Protein AF-A0A2I0EYQ1-F1 (afdb_monomer_lite)

Secondary structure (DSSP, 8-state):
-TTTTPPPP-TT-HHHHHHHHHHIIIIIHHHH--TT----HHHHH-SSPPP-TTSHHHHGGGSSHHHHHHHHHHHHH--TTSS---GGGTS---

Radius of gyration: 13.48 Å; chains: 1; bounding box: 34×26×32 Å

Structure (mmCIF, N/CA/C/O backbone):
data_AF-A0A2I0EYQ1-F1
#
_entry.id   AF-A0A2I0EYQ1-F1
#
loop_
_atom_site.group_PDB
_atom_site.id
_atom_site.type_symbol
_atom_site.label_atom_id
_atom_site.label_alt_id
_atom_site.label_comp_id
_atom_site.label_asym_id
_atom_site.label_entity_id
_atom_site.label_seq_id
_atom_site.pdbx_PDB_ins_code
_atom_site.Cartn_x
_atom_site.Cartn_y
_atom_site.Cartn_z
_atom_site.occupancy
_atom_site.B_iso_or_equiv
_atom_site.auth_seq_id
_atom_site.auth_comp_id
_atom_site.auth_asym_id
_atom_site.auth_atom_id
_atom_site.pdbx_PDB_model_num
ATOM 1 N N . ASN A 1 1 ? 18.412 5.410 -0.435 1.00 76.75 1 ASN A N 1
ATOM 2 C CA . ASN A 1 1 ? 17.156 4.710 -0.092 1.00 76.75 1 ASN A CA 1
ATOM 3 C C . ASN A 1 1 ? 16.943 3.578 -1.097 1.00 76.75 1 ASN A C 1
ATOM 5 O O . ASN A 1 1 ? 17.332 3.774 -2.241 1.00 76.75 1 ASN A O 1
ATOM 9 N N . ALA A 1 2 ? 16.389 2.429 -0.698 1.00 90.81 2 ALA A N 1
ATOM 10 C CA . ALA A 1 2 ? 16.158 1.267 -1.571 1.00 90.81 2 ALA A CA 1
ATOM 11 C C . ALA A 1 2 ? 15.109 1.528 -2.673 1.00 90.81 2 ALA A C 1
ATOM 13 O O . ALA A 1 2 ? 15.101 0.844 -3.686 1.00 90.81 2 ALA A O 1
ATOM 14 N N . SER A 1 3 ? 14.274 2.558 -2.503 1.00 96.00 3 SER A N 1
ATOM 15 C CA . SER A 1 3 ? 13.254 2.969 -3.471 1.00 96.00 3 SER A CA 1
ATOM 16 C C . SER A 1 3 ? 13.712 4.031 -4.483 1.00 96.00 3 SER A C 1
ATOM 18 O O . SER A 1 3 ? 12.924 4.463 -5.316 1.00 96.00 3 SER A O 1
ATOM 20 N N . LYS A 1 4 ? 14.961 4.510 -4.396 1.00 94.81 4 LYS A N 1
ATOM 21 C CA . LYS A 1 4 ? 15.412 5.726 -5.103 1.00 94.81 4 LYS A CA 1
ATOM 22 C C . LYS A 1 4 ? 15.356 5.617 -6.637 1.00 94.81 4 LYS A C 1
ATOM 24 O O . LYS A 1 4 ? 15.139 6.630 -7.291 1.00 94.81 4 LYS A O 1
ATOM 29 N N . ASP A 1 5 ? 15.545 4.408 -7.168 1.00 95.06 5 ASP A N 1
ATOM 30 C CA . ASP A 1 5 ? 15.660 4.138 -8.607 1.00 95.06 5 ASP A CA 1
ATOM 31 C C . ASP A 1 5 ? 14.323 3.678 -9.228 1.00 95.06 5 ASP A C 1
ATOM 33 O O . ASP A 1 5 ? 14.271 3.351 -10.410 1.00 95.06 5 ASP A O 1
ATOM 37 N N . ILE A 1 6 ? 13.234 3.646 -8.447 1.00 95.88 6 ILE A N 1
ATOM 38 C CA . ILE A 1 6 ? 11.892 3.318 -8.951 1.00 95.88 6 ILE A CA 1
ATOM 39 C C . ILE A 1 6 ? 11.385 4.480 -9.805 1.00 95.88 6 ILE A C 1
ATOM 41 O O . ILE A 1 6 ? 11.364 5.625 -9.354 1.00 95.88 6 ILE A O 1
ATOM 45 N N . VAL A 1 7 ? 10.936 4.178 -11.021 1.00 94.94 7 VAL A N 1
ATOM 46 C CA . VAL A 1 7 ? 10.292 5.148 -11.910 1.00 94.94 7 VAL A CA 1
ATOM 47 C C . VAL A 1 7 ? 8.803 5.189 -11.588 1.00 94.94 7 VAL A C 1
ATOM 49 O O . VAL A 1 7 ? 8.139 4.158 -11.600 1.00 94.94 7 VAL A O 1
ATOM 52 N N . VAL A 1 8 ? 8.278 6.378 -11.294 1.00 94.62 8 VAL A N 1
ATOM 53 C CA . VAL A 1 8 ? 6.848 6.568 -11.029 1.00 94.62 8 VAL A CA 1
ATOM 54 C C . VAL A 1 8 ? 6.162 6.906 -12.354 1.00 94.62 8 VAL A C 1
ATOM 56 O O . VAL A 1 8 ? 6.501 7.933 -12.949 1.00 94.62 8 VAL A O 1
ATOM 59 N N . PRO A 1 9 ? 5.240 6.064 -12.855 1.00 93.56 9 PRO A N 1
ATOM 60 C CA . PRO A 1 9 ? 4.453 6.411 -14.028 1.00 93.56 9 PRO A CA 1
ATOM 61 C C . PRO A 1 9 ? 3.462 7.531 -13.689 1.00 93.56 9 PRO A C 1
ATOM 63 O O . PRO A 1 9 ? 3.254 7.883 -12.531 1.00 93.56 9 PRO A O 1
ATOM 66 N N . ASP A 1 10 ? 2.817 8.083 -14.709 1.00 94.00 10 ASP A N 1
ATOM 67 C CA . ASP A 1 10 ? 1.712 9.019 -14.512 1.00 94.00 10 ASP A CA 1
ATOM 68 C C . ASP A 1 10 ? 0.509 8.304 -13.870 1.00 94.00 10 ASP A C 1
ATOM 70 O O . ASP A 1 10 ? -0.238 7.596 -14.548 1.00 94.00 10 ASP A O 1
ATOM 74 N N . LEU A 1 11 ? 0.353 8.475 -12.554 1.00 92.12 11 LEU A N 1
ATOM 75 C CA . LEU A 1 11 ? -0.682 7.829 -11.739 1.00 92.12 11 LEU A CA 1
ATOM 76 C C . LEU A 1 11 ? -2.090 8.391 -11.987 1.00 92.12 11 LEU A C 1
ATOM 78 O O . LEU A 1 11 ? -3.055 7.836 -11.464 1.00 92.12 11 LEU A O 1
ATOM 82 N N . GLU A 1 12 ? -2.226 9.465 -12.771 1.00 93.62 12 GLU A N 1
ATOM 83 C CA . GLU A 1 12 ? -3.526 10.035 -13.139 1.00 93.62 12 GLU A CA 1
ATOM 84 C C . GLU A 1 12 ? -4.102 9.416 -14.425 1.00 93.62 12 GLU A C 1
ATOM 86 O O . GLU A 1 12 ? -5.238 9.710 -14.807 1.00 93.62 12 GLU A O 1
ATOM 91 N N . LYS A 1 13 ? -3.361 8.508 -15.078 1.00 95.88 13 LYS A N 1
ATOM 92 C CA . LYS A 1 13 ? -3.858 7.751 -16.233 1.00 95.88 13 LYS A CA 1
ATOM 93 C C . LYS A 1 13 ? -5.066 6.901 -15.853 1.00 95.88 13 LYS A C 1
ATOM 95 O O . LYS A 1 13 ? -5.008 6.074 -14.942 1.00 95.88 13 LYS A O 1
ATOM 100 N N . VAL A 1 14 ? -6.145 7.061 -16.615 1.00 95.62 14 VAL A N 1
ATOM 101 C CA . VAL A 1 14 ? -7.434 6.396 -16.375 1.00 95.62 14 VAL A CA 1
ATOM 102 C C . VAL A 1 14 ? -7.290 4.876 -16.369 1.00 95.62 14 VAL A C 1
ATOM 104 O O . VAL A 1 14 ? -7.902 4.208 -15.538 1.00 95.62 14 VAL A O 1
ATOM 107 N N . GLU A 1 15 ? -6.456 4.326 -17.248 1.00 93.19 15 GLU A N 1
ATOM 108 C CA . GLU A 1 15 ? -6.212 2.888 -17.340 1.00 93.19 15 GLU A CA 1
ATOM 109 C C . GLU A 1 15 ? -5.561 2.343 -16.062 1.00 93.19 15 GLU A C 1
ATOM 111 O O . GLU A 1 15 ? -5.995 1.307 -15.563 1.00 93.19 15 GLU A O 1
ATOM 116 N N . LEU A 1 16 ? -4.588 3.071 -15.494 1.00 92.31 16 LEU A N 1
ATOM 117 C CA . LEU A 1 16 ? -3.901 2.688 -14.254 1.00 92.31 16 LEU A CA 1
ATOM 118 C C . LEU A 1 16 ? -4.805 2.832 -13.028 1.00 92.31 16 LEU A C 1
ATOM 120 O O . LEU A 1 16 ? -4.769 1.992 -12.132 1.00 92.31 16 LEU A O 1
ATOM 124 N N . ILE A 1 17 ? -5.646 3.869 -12.992 1.00 93.50 17 ILE A N 1
ATOM 125 C CA . ILE A 1 17 ? -6.663 4.023 -11.943 1.00 93.50 17 ILE A CA 1
ATOM 126 C C . ILE A 1 17 ? -7.671 2.868 -12.015 1.00 93.50 17 ILE A C 1
ATOM 128 O O . ILE A 1 17 ? -8.071 2.328 -10.983 1.00 93.50 17 ILE A O 1
ATOM 132 N N . GLY A 1 18 ? -8.074 2.481 -13.227 1.00 93.25 18 GLY A N 1
ATOM 133 C CA . GLY A 1 18 ? -9.021 1.398 -13.466 1.00 93.25 18 GLY A CA 1
ATOM 134 C C . GLY A 1 18 ? -8.495 0.037 -13.015 1.00 93.25 18 GLY A C 1
ATOM 1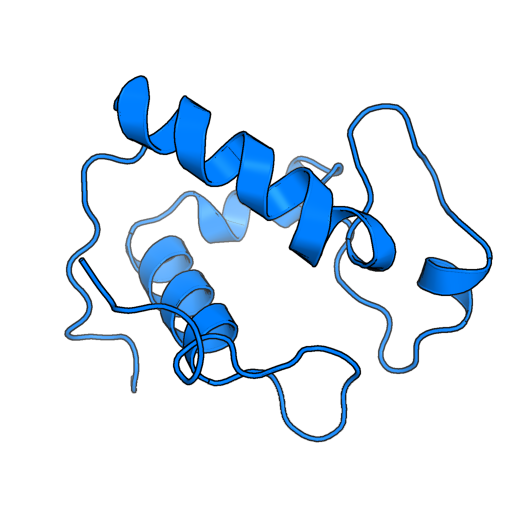35 O O . GLY A 1 18 ? -9.157 -0.627 -12.214 1.00 93.25 18 GLY A O 1
ATOM 136 N N . SER A 1 19 ? -7.314 -0.370 -13.493 1.00 90.38 19 SER A N 1
ATOM 137 C CA . SER A 1 19 ? -6.705 -1.648 -13.098 1.00 90.38 19 SER A CA 1
ATOM 138 C C . SER A 1 19 ? -6.302 -1.649 -11.622 1.00 90.38 19 SER A C 1
ATOM 140 O O . SER A 1 19 ? -6.728 -2.524 -10.870 1.00 90.38 19 SER A O 1
ATOM 142 N N . GLY A 1 20 ? -5.599 -0.608 -11.165 1.00 92.88 20 GLY A N 1
ATOM 143 C CA . GLY A 1 20 ? -5.140 -0.499 -9.781 1.00 92.88 20 GLY A CA 1
ATOM 144 C C . GLY A 1 20 ? -6.282 -0.421 -8.763 1.00 92.88 20 GLY A C 1
ATOM 145 O O . GLY A 1 20 ? -6.146 -0.908 -7.642 1.00 92.88 20 GLY A O 1
ATOM 146 N N . GLY A 1 21 ? -7.433 0.147 -9.136 1.00 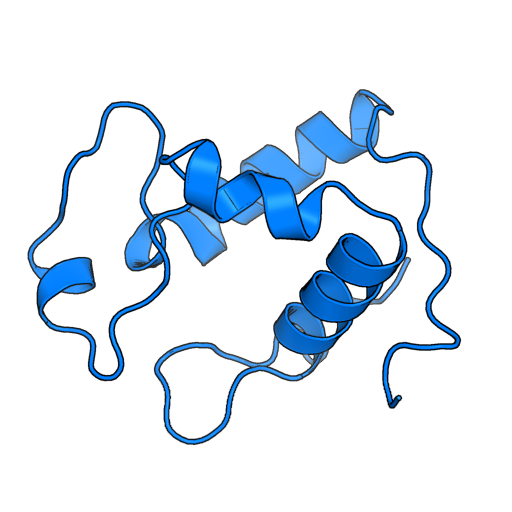93.94 21 GLY A N 1
ATOM 147 C CA . GLY A 1 21 ? -8.626 0.167 -8.289 1.00 93.94 21 GLY A CA 1
ATOM 148 C C . GLY A 1 21 ? -9.239 -1.221 -8.069 1.00 93.94 21 GLY A C 1
ATOM 149 O O . GLY A 1 21 ? -9.693 -1.515 -6.959 1.00 93.94 21 GLY A O 1
ATOM 150 N N . ALA A 1 22 ? -9.236 -2.075 -9.098 1.00 93.88 22 ALA A N 1
ATOM 151 C CA . ALA A 1 22 ? -9.700 -3.45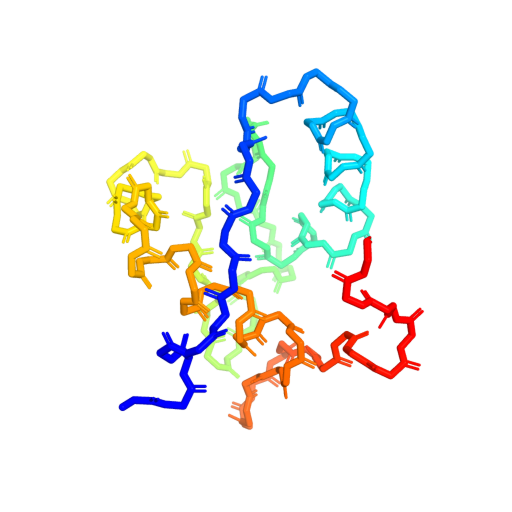8 -8.988 1.00 93.88 22 ALA A CA 1
ATOM 152 C C . ALA A 1 22 ? -8.760 -4.281 -8.093 1.00 93.88 22 ALA A C 1
ATOM 154 O O . ALA A 1 22 ? -9.219 -4.878 -7.117 1.00 93.88 22 ALA A O 1
ATOM 155 N N . ASP A 1 23 ? -7.450 -4.195 -8.331 1.00 94.12 23 ASP A N 1
ATOM 156 C CA . ASP A 1 23 ? -6.443 -4.885 -7.515 1.00 94.12 23 ASP A CA 1
ATOM 157 C C . ASP A 1 23 ? -6.482 -4.409 -6.057 1.00 94.12 23 ASP A C 1
ATOM 159 O O . ASP A 1 23 ? -6.465 -5.213 -5.123 1.00 94.12 23 ASP A O 1
ATOM 163 N N . TYR A 1 24 ? -6.633 -3.099 -5.825 1.00 95.75 24 TYR A N 1
ATOM 164 C CA . TYR A 1 24 ? -6.778 -2.561 -4.472 1.00 95.75 24 TYR A CA 1
ATOM 165 C C . TYR A 1 24 ? -7.981 -3.168 -3.747 1.00 95.75 24 TYR A C 1
ATOM 167 O O . TYR A 1 24 ? -7.883 -3.527 -2.569 1.00 95.75 24 TYR A O 1
ATOM 175 N N . LYS A 1 25 ? -9.126 -3.277 -4.425 1.00 95.69 25 LYS A N 1
ATOM 176 C CA . LYS A 1 25 ? -10.336 -3.856 -3.836 1.00 95.69 25 LYS A CA 1
ATOM 177 C C . LYS A 1 25 ? -10.106 -5.306 -3.409 1.00 95.69 25 LYS A C 1
ATOM 179 O O . LYS A 1 25 ? -10.515 -5.670 -2.306 1.00 95.69 25 LYS A O 1
ATOM 184 N N . ASP A 1 26 ? -9.449 -6.092 -4.249 1.00 94.31 26 ASP A N 1
ATOM 185 C CA . ASP A 1 26 ? -9.321 -7.534 -4.043 1.00 94.31 26 ASP A CA 1
ATOM 186 C C . ASP A 1 26 ? -8.161 -7.897 -3.102 1.00 94.31 26 ASP A C 1
ATOM 188 O O . ASP A 1 26 ? -8.240 -8.884 -2.369 1.00 94.31 26 ASP A O 1
ATOM 192 N N . MET A 1 27 ? -7.105 -7.081 -3.065 1.00 95.31 27 MET A N 1
ATOM 193 C CA . MET A 1 27 ? -5.851 -7.417 -2.379 1.00 95.31 27 MET A CA 1
ATOM 194 C C . MET A 1 27 ? -5.553 -6.534 -1.165 1.00 95.31 27 MET A C 1
ATOM 196 O O . MET A 1 27 ? -4.871 -6.967 -0.234 1.00 95.31 27 MET A O 1
ATOM 200 N N . CYS A 1 28 ? -6.045 -5.293 -1.153 1.00 96.38 28 CYS A N 1
ATOM 201 C CA . CYS A 1 28 ? -5.629 -4.276 -0.182 1.00 96.38 28 CYS A CA 1
ATOM 202 C C . CYS A 1 28 ? -6.759 -3.886 0.776 1.00 96.38 28 CYS A C 1
ATOM 204 O O . CYS A 1 28 ? -6.526 -3.717 1.976 1.00 96.38 28 CYS A O 1
ATOM 206 N N . ALA A 1 29 ? -7.988 -3.756 0.267 1.00 96.56 29 ALA A N 1
ATOM 207 C CA . ALA A 1 29 ? -9.122 -3.193 0.998 1.00 96.56 29 ALA A CA 1
ATOM 208 C C . ALA A 1 29 ? -9.549 -4.027 2.216 1.00 96.56 29 ALA A C 1
ATOM 210 O O . ALA A 1 29 ? -10.101 -3.468 3.163 1.00 96.56 29 ALA A O 1
ATOM 211 N N . GLY A 1 30 ? -9.261 -5.333 2.232 1.00 94.88 30 GLY A N 1
ATOM 212 C CA . GLY A 1 30 ? -9.514 -6.183 3.399 1.00 94.88 30 GLY A CA 1
ATOM 213 C C . GLY A 1 30 ? -8.740 -5.727 4.642 1.00 94.88 30 GLY A C 1
ATOM 214 O O . GLY A 1 30 ? -9.293 -5.702 5.738 1.00 94.88 30 GLY A O 1
ATOM 215 N N . CYS A 1 31 ? -7.486 -5.298 4.468 1.00 96.62 31 CYS A N 1
ATOM 216 C CA . CYS A 1 31 ? -6.642 -4.797 5.557 1.00 96.62 31 CYS A CA 1
ATOM 217 C C . CYS A 1 31 ? -6.737 -3.272 5.709 1.00 96.62 31 CYS A C 1
ATOM 219 O O . CYS A 1 31 ? -6.846 -2.762 6.822 1.00 96.62 31 CYS A O 1
ATOM 221 N N . HIS A 1 32 ? -6.678 -2.540 4.594 1.00 96.62 32 HIS A N 1
ATOM 222 C CA . HIS A 1 32 ? -6.520 -1.079 4.557 1.00 96.62 32 HIS A CA 1
ATOM 223 C C . HIS A 1 32 ? -7.830 -0.293 4.431 1.00 96.62 32 HIS A C 1
ATOM 225 O O . HIS A 1 32 ? -7.798 0.941 4.464 1.00 96.62 32 HIS A O 1
ATOM 231 N N . LEU A 1 33 ? -8.960 -1.004 4.347 1.00 96.69 33 LEU A N 1
ATOM 232 C CA . LEU A 1 33 ? -10.318 -0.480 4.202 1.00 96.69 33 LEU A CA 1
ATOM 233 C C . LEU A 1 33 ? -10.597 0.152 2.830 1.00 96.69 33 LEU A C 1
ATOM 235 O O . LEU A 1 33 ? -9.705 0.400 2.015 1.00 96.69 33 LEU A O 1
ATOM 239 N N . SER A 1 34 ? -11.884 0.382 2.569 1.00 95.19 34 SER A N 1
ATOM 240 C CA . SER A 1 34 ? -12.406 1.036 1.366 1.00 95.19 34 SER A CA 1
ATOM 241 C C . SER A 1 34 ? -13.265 2.248 1.745 1.00 95.19 34 SER A C 1
ATOM 243 O O . SER A 1 34 ? -13.749 2.320 2.879 1.00 95.19 34 SER A O 1
ATOM 245 N N . PRO A 1 35 ? -13.456 3.230 0.843 1.00 91.81 35 PRO A N 1
ATOM 246 C CA . 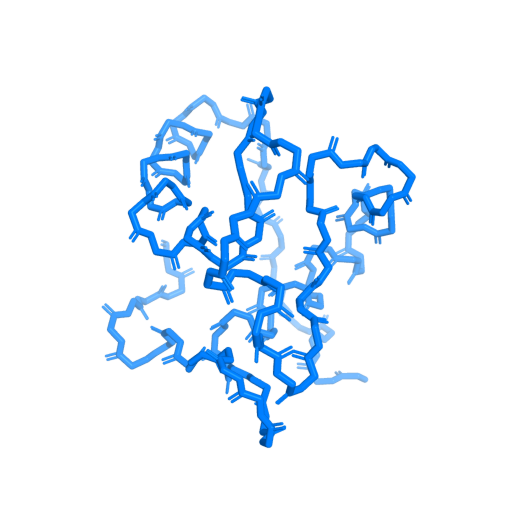PRO A 1 35 ? -14.270 4.408 1.134 1.00 91.81 35 PRO A CA 1
ATOM 247 C C . PRO A 1 35 ? -15.658 4.039 1.674 1.00 91.81 35 PRO A C 1
ATOM 249 O O . PRO A 1 35 ? -16.343 3.182 1.126 1.00 91.81 35 PRO A O 1
ATOM 252 N N . GLY A 1 36 ? -16.072 4.689 2.763 1.00 92.44 36 GLY A N 1
ATOM 253 C CA . GLY A 1 36 ? -17.333 4.388 3.452 1.00 92.44 36 GLY A CA 1
ATOM 254 C C . GLY A 1 36 ? -17.257 3.241 4.467 1.00 92.44 36 GLY A C 1
ATOM 255 O O . GLY A 1 36 ? -18.187 3.080 5.255 1.00 92.44 36 GLY A O 1
ATOM 256 N N . VAL A 1 37 ? -16.149 2.494 4.525 1.00 93.69 37 VAL A N 1
ATOM 257 C CA . VAL A 1 37 ? -15.913 1.456 5.538 1.00 93.69 37 VAL A CA 1
ATOM 258 C C . VAL A 1 37 ? -14.997 2.009 6.625 1.00 93.69 37 VAL A C 1
ATOM 260 O O . VAL A 1 37 ? -13.804 2.209 6.414 1.00 93.69 37 VAL A O 1
ATOM 263 N N . ALA A 1 38 ? -15.560 2.266 7.806 1.00 88.38 38 ALA A N 1
ATOM 264 C CA . ALA A 1 38 ? -14.808 2.860 8.911 1.00 88.38 38 ALA A CA 1
ATOM 265 C C . ALA A 1 38 ? -13.813 1.881 9.562 1.00 88.38 38 ALA A C 1
ATOM 267 O O . ALA A 1 38 ? -12.719 2.298 9.940 1.00 88.38 38 ALA A O 1
ATOM 268 N N . GLN A 1 39 ? -14.204 0.610 9.706 1.00 90.31 39 GLN A N 1
ATOM 269 C CA . GLN A 1 39 ? -13.413 -0.471 10.305 1.00 90.31 39 GLN A CA 1
ATOM 270 C C . GLN A 1 39 ? -14.040 -1.840 10.000 1.00 90.31 39 GLN A C 1
ATOM 272 O O . GLN A 1 39 ? -15.229 -1.926 9.686 1.00 90.31 39 GLN A O 1
ATOM 277 N N . THR A 1 40 ? -13.250 -2.902 10.141 1.00 93.19 40 THR A N 1
ATOM 278 C CA . THR A 1 40 ? -13.693 -4.306 10.141 1.00 93.19 40 THR A CA 1
ATOM 279 C C . THR A 1 40 ? -13.031 -5.050 11.301 1.00 93.19 40 THR A C 1
ATOM 281 O O . THR A 1 40 ? -11.921 -4.687 11.697 1.00 93.19 40 THR A O 1
ATOM 284 N N . ASP A 1 41 ? -13.653 -6.118 11.805 1.00 93.94 41 ASP A N 1
ATOM 285 C CA . ASP A 1 41 ? -13.052 -6.954 12.859 1.00 93.94 41 ASP A CA 1
ATOM 286 C C . ASP A 1 41 ? -11.666 -7.473 12.448 1.00 93.94 41 ASP A C 1
ATOM 288 O O . ASP A 1 41 ? -10.733 -7.494 13.248 1.00 93.94 41 ASP A O 1
ATOM 292 N N . PHE A 1 42 ? -11.505 -7.819 11.166 1.00 94.06 42 PHE A N 1
ATOM 293 C CA . PHE A 1 42 ? -10.228 -8.255 10.611 1.00 94.06 42 PHE A CA 1
ATOM 294 C C . PHE A 1 42 ? -9.169 -7.144 10.661 1.00 94.06 42 PHE A C 1
ATOM 296 O O . PHE A 1 42 ? -8.097 -7.352 11.223 1.00 94.06 42 PHE A O 1
ATOM 303 N N . SER A 1 43 ? -9.472 -5.946 10.150 1.00 93.19 43 SER A N 1
ATOM 304 C CA . SER A 1 43 ? -8.533 -4.813 10.167 1.00 93.19 43 SER A CA 1
ATOM 305 C C . SER A 1 43 ? -8.165 -4.351 11.583 1.00 93.19 43 SER A C 1
ATOM 307 O O . SER A 1 43 ? -7.053 -3.871 11.800 1.00 93.19 43 SER A O 1
ATOM 309 N N . GLU A 1 44 ? -9.083 -4.488 12.546 1.00 93.44 44 GLU A N 1
ATOM 310 C CA . GLU A 1 44 ? -8.842 -4.147 13.954 1.00 93.44 44 GLU A CA 1
ATOM 311 C C . GLU A 1 44 ? -7.980 -5.195 14.670 1.00 93.44 44 GLU A C 1
ATOM 313 O O . GLU A 1 44 ? -7.202 -4.843 15.555 1.00 93.44 44 GLU A O 1
ATOM 318 N N . GLY A 1 45 ? -8.081 -6.468 14.274 1.00 95.25 45 GLY A N 1
ATOM 319 C CA . GLY A 1 45 ? -7.313 -7.567 14.861 1.00 95.25 45 GLY A CA 1
ATOM 320 C C . GLY A 1 45 ? -5.857 -7.678 14.389 1.00 95.25 45 GLY A C 1
ATOM 321 O O . GLY A 1 45 ? -5.086 -8.430 14.984 1.00 95.25 45 GLY A O 1
ATOM 322 N N . LEU A 1 46 ? -5.457 -6.961 13.333 1.00 95.44 46 LEU A N 1
ATOM 323 C CA . LEU A 1 46 ? -4.096 -7.019 12.789 1.00 95.44 46 LEU A CA 1
ATOM 324 C C . LEU A 1 46 ? -3.077 -6.314 13.696 1.00 95.44 46 LEU A C 1
ATOM 326 O O . LEU A 1 46 ? -3.275 -5.177 14.127 1.00 95.44 46 LEU A O 1
ATOM 330 N N . TYR A 1 47 ? -1.935 -6.971 13.919 1.00 94.50 47 TYR A N 1
ATOM 331 C CA . TYR A 1 47 ? -0.806 -6.414 14.659 1.00 94.50 47 TYR A CA 1
ATOM 332 C C . TYR A 1 47 ? 0.517 -6.607 13.889 1.00 94.50 47 TYR A C 1
ATOM 334 O O . TYR A 1 47 ? 0.909 -7.751 13.655 1.00 94.50 47 TYR A O 1
ATOM 342 N N . PRO A 1 48 ? 1.220 -5.521 13.506 1.00 95.25 48 PRO A N 1
ATOM 343 C CA . PRO A 1 48 ? 0.818 -4.122 13.653 1.00 95.25 48 PRO A CA 1
ATOM 344 C C . PRO A 1 48 ? -0.430 -3.778 12.826 1.00 95.25 48 PRO A C 1
ATOM 346 O O . PRO A 1 48 ? -0.711 -4.402 11.802 1.00 95.25 48 PRO A O 1
ATOM 349 N N . LYS A 1 49 ? -1.160 -2.751 13.273 1.00 94.88 49 LYS A N 1
ATOM 350 C CA . LYS A 1 49 ? -2.366 -2.273 12.594 1.00 94.88 49 LYS A CA 1
ATOM 351 C C . LYS A 1 49 ? -2.000 -1.586 11.271 1.00 94.88 49 LYS A C 1
ATOM 353 O O . LYS A 1 49 ? -1.131 -0.705 11.284 1.00 94.88 49 LYS A O 1
ATOM 358 N N . PRO A 1 50 ? -2.643 -1.935 10.143 1.00 95.12 50 PRO A N 1
ATOM 359 C CA . PRO A 1 50 ? -2.371 -1.282 8.870 1.00 95.12 50 PRO A CA 1
ATOM 360 C C . PRO A 1 50 ? -2.833 0.188 8.881 1.00 95.12 50 PRO A C 1
ATOM 362 O O . PRO A 1 50 ? -3.812 0.533 9.551 1.00 95.12 50 PRO A O 1
ATOM 365 N N . PRO A 1 51 ? -2.167 1.082 8.128 1.00 94.19 51 PRO A N 1
ATOM 366 C CA . PRO A 1 51 ? -2.670 2.431 7.900 1.00 94.19 51 PRO A CA 1
ATOM 367 C C . PRO A 1 51 ? -4.035 2.390 7.206 1.00 94.19 51 PRO A C 1
ATOM 369 O O . PRO A 1 51 ? -4.225 1.661 6.233 1.00 94.19 51 PRO 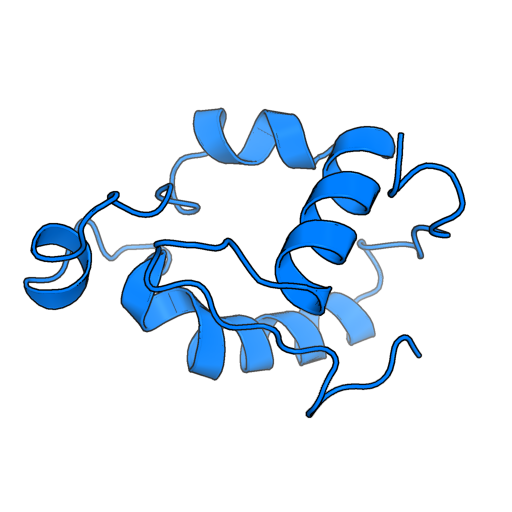A O 1
ATOM 372 N N . ASN A 1 52 ? -4.967 3.217 7.679 1.00 94.31 52 ASN A N 1
ATOM 373 C CA . ASN A 1 52 ? -6.261 3.406 7.033 1.00 94.31 52 ASN A CA 1
ATOM 374 C C . ASN A 1 52 ? -6.107 4.402 5.871 1.00 94.31 52 ASN A C 1
ATOM 376 O O . ASN A 1 52 ? -5.938 5.603 6.103 1.00 94.31 52 ASN A O 1
ATOM 380 N N . PHE A 1 53 ? -6.192 3.910 4.634 1.00 94.12 53 PHE A N 1
ATOM 381 C CA . PHE A 1 53 ? -6.050 4.736 3.431 1.00 94.12 53 PHE A CA 1
ATOM 382 C C . PHE A 1 53 ? -7.335 5.470 3.021 1.00 94.12 53 PHE A C 1
ATOM 384 O O . PHE A 1 53 ? -7.302 6.295 2.115 1.00 94.12 53 PHE A O 1
ATOM 391 N N . THR A 1 54 ? -8.457 5.278 3.719 1.00 92.69 54 THR A N 1
ATOM 392 C CA . THR A 1 54 ? -9.656 6.115 3.533 1.00 92.69 54 THR A CA 1
ATOM 393 C C . THR A 1 54 ? -9.500 7.499 4.173 1.00 92.69 54 THR A C 1
ATOM 395 O O . THR A 1 54 ? -10.369 8.357 4.018 1.00 92.69 54 THR A O 1
ATOM 398 N N . LYS A 1 55 ? -8.426 7.717 4.940 1.00 92.62 55 LYS A N 1
ATOM 399 C CA . LYS A 1 55 ? -8.126 8.971 5.632 1.00 92.62 55 LYS A CA 1
ATOM 400 C C . LYS A 1 55 ? -7.156 9.822 4.811 1.00 92.62 55 LYS A C 1
ATOM 402 O O . LYS A 1 55 ? -6.002 9.448 4.611 1.00 92.62 55 LYS A O 1
ATOM 407 N N . ALA A 1 56 ? -7.618 10.982 4.348 1.00 88.50 56 ALA A N 1
ATOM 408 C CA . ALA A 1 56 ? -6.855 11.845 3.442 1.00 88.50 56 ALA A CA 1
ATOM 409 C C . ALA A 1 56 ? -5.512 12.325 4.031 1.00 88.50 56 ALA A C 1
ATOM 411 O O . ALA A 1 56 ? -4.520 12.433 3.312 1.00 88.50 56 ALA A O 1
ATOM 412 N N . ASP A 1 57 ? -5.451 12.568 5.341 1.00 92.12 57 ASP A N 1
ATOM 413 C CA . ASP A 1 57 ? -4.226 12.939 6.055 1.00 92.12 57 ASP A CA 1
ATOM 414 C C . ASP A 1 57 ? -3.165 11.829 6.017 1.00 92.12 57 ASP A C 1
ATOM 416 O O . ASP A 1 57 ? -1.978 12.120 5.853 1.00 92.12 57 ASP A O 1
ATOM 420 N N . ILE A 1 58 ? -3.592 10.563 6.081 1.00 89.56 58 ILE A N 1
ATOM 421 C CA . ILE A 1 58 ? -2.711 9.398 5.945 1.00 89.56 58 ILE A CA 1
ATOM 422 C C . ILE A 1 58 ? -2.215 9.256 4.508 1.00 89.56 58 ILE A C 1
ATOM 424 O O . ILE A 1 58 ? -1.049 8.929 4.300 1.00 89.56 58 ILE A O 1
ATOM 428 N N . VAL A 1 59 ? -3.068 9.506 3.513 1.00 90.06 59 VAL A N 1
ATOM 429 C CA . VAL A 1 59 ? -2.706 9.323 2.098 1.00 90.06 59 VAL A CA 1
ATOM 430 C C . VAL A 1 59 ? -1.758 10.415 1.594 1.00 90.06 59 VAL A C 1
ATOM 432 O O . VAL A 1 59 ? -0.903 10.143 0.752 1.00 90.06 59 VAL A O 1
ATOM 435 N N . LYS A 1 60 ? -1.827 11.629 2.154 1.00 92.00 60 LYS A N 1
ATOM 436 C CA . LYS A 1 60 ? -1.048 12.796 1.707 1.00 92.00 60 LYS A CA 1
ATOM 437 C C . LYS A 1 60 ? 0.462 12.543 1.590 1.00 92.00 60 LYS A C 1
ATOM 439 O O . LYS A 1 60 ? 1.095 13.040 0.664 1.00 92.00 60 LYS A O 1
ATOM 444 N N . ARG A 1 61 ? 1.056 11.755 2.496 1.00 87.12 61 ARG A N 1
ATOM 445 C CA . ARG A 1 61 ? 2.498 11.418 2.447 1.00 87.12 61 ARG A CA 1
ATOM 446 C C . ARG A 1 61 ? 2.894 10.552 1.246 1.00 87.12 61 ARG A C 1
ATOM 448 O O . ARG A 1 61 ? 4.074 10.509 0.918 1.00 87.12 61 ARG A O 1
ATOM 455 N N . TYR A 1 62 ? 1.941 9.860 0.624 1.00 89.69 62 TYR A N 1
ATOM 456 C CA . TYR A 1 62 ? 2.169 8.986 -0.529 1.00 89.69 62 TYR A CA 1
ATOM 457 C C . TYR A 1 62 ? 1.884 9.685 -1.865 1.00 89.69 62 TYR A C 1
ATOM 459 O O . TYR A 1 62 ? 2.275 9.174 -2.905 1.00 89.69 62 TYR A O 1
ATOM 467 N N . GLN A 1 63 ? 1.266 10.873 -1.840 1.00 91.06 63 GLN A N 1
ATOM 468 C CA . GLN A 1 63 ? 0.976 11.706 -3.018 1.00 91.06 63 GLN A CA 1
ATOM 469 C C . GLN A 1 63 ? 2.169 12.586 -3.436 1.00 91.06 63 GLN A C 1
ATOM 471 O O . GLN A 1 63 ? 2.007 13.671 -3.987 1.00 91.06 63 GLN A O 1
ATOM 476 N N . THR A 1 64 ? 3.384 12.140 -3.135 1.00 94.56 64 THR A N 1
ATOM 477 C CA . THR A 1 64 ? 4.633 12.736 -3.613 1.00 94.56 64 THR A CA 1
ATOM 478 C C . THR A 1 64 ? 5.390 11.681 -4.401 1.00 94.56 64 THR A C 1
ATOM 480 O O . THR A 1 64 ? 5.161 10.488 -4.209 1.00 94.56 64 THR A O 1
ATOM 483 N N . GLU A 1 65 ? 6.323 12.090 -5.258 1.00 95.06 65 GLU A N 1
ATOM 484 C CA . GLU A 1 65 ? 7.132 11.136 -6.022 1.00 95.06 65 GLU A CA 1
ATOM 485 C C . GLU A 1 65 ? 7.889 10.165 -5.094 1.00 95.06 65 GLU A C 1
ATOM 487 O O . GLU A 1 65 ? 7.832 8.950 -5.274 1.00 95.06 65 GLU A O 1
ATOM 492 N N . ASP A 1 66 ? 8.525 10.677 -4.036 1.00 95.56 66 ASP A N 1
ATOM 493 C CA . ASP A 1 66 ? 9.210 9.843 -3.041 1.00 95.56 66 ASP A CA 1
ATOM 494 C C . ASP A 1 66 ? 8.249 8.925 -2.279 1.00 95.56 66 ASP A C 1
ATOM 496 O O . ASP A 1 66 ? 8.591 7.777 -1.983 1.00 95.56 66 ASP A O 1
ATOM 500 N N . GLY A 1 67 ? 7.048 9.417 -1.970 1.00 95.38 67 GLY A N 1
ATOM 501 C CA . GLY A 1 67 ? 5.992 8.641 -1.332 1.00 95.38 67 GLY A CA 1
ATOM 502 C C . GLY A 1 67 ? 5.514 7.489 -2.212 1.00 95.38 67 GLY A C 1
ATOM 503 O O . GLY A 1 67 ? 5.420 6.362 -1.731 1.00 95.38 67 GLY A O 1
ATOM 504 N N . ALA A 1 68 ? 5.298 7.741 -3.504 1.00 95.19 68 ALA A N 1
ATOM 505 C CA . ALA A 1 68 ? 4.919 6.728 -4.483 1.00 95.19 68 ALA A CA 1
ATOM 506 C C . ALA A 1 68 ? 6.017 5.667 -4.654 1.00 95.19 68 ALA A C 1
ATOM 508 O O . ALA A 1 68 ? 5.728 4.471 -4.587 1.00 95.19 68 ALA A O 1
ATOM 509 N N . LYS A 1 69 ? 7.290 6.080 -4.761 1.00 97.06 69 LYS A N 1
ATOM 510 C CA . LYS A 1 69 ? 8.443 5.160 -4.800 1.00 97.06 69 LYS A CA 1
ATOM 511 C C . LYS A 1 69 ? 8.496 4.263 -3.562 1.00 97.06 69 LYS A C 1
ATOM 513 O O . LYS A 1 69 ? 8.731 3.061 -3.667 1.00 97.06 69 LYS A O 1
ATOM 518 N N . GLN A 1 70 ? 8.292 4.835 -2.374 1.00 96.19 70 GLN A N 1
ATOM 519 C CA . GLN A 1 70 ? 8.285 4.076 -1.119 1.00 96.19 70 GLN A CA 1
ATOM 520 C C . GLN A 1 70 ? 7.102 3.107 -1.037 1.00 96.19 70 GLN A C 1
ATOM 522 O O . GLN A 1 70 ? 7.292 1.965 -0.621 1.00 96.19 70 GLN A O 1
ATOM 527 N N . SER A 1 71 ? 5.907 3.536 -1.453 1.00 95.06 71 SER A N 1
ATOM 528 C CA . SER A 1 71 ? 4.720 2.679 -1.507 1.00 95.06 71 SER A CA 1
ATOM 529 C C . SER A 1 71 ? 4.923 1.500 -2.448 1.00 95.06 71 SER A C 1
ATOM 531 O O . SER A 1 71 ? 4.695 0.366 -2.039 1.00 95.06 71 SER A O 1
ATOM 533 N N . PHE A 1 72 ? 5.417 1.742 -3.666 1.00 95.94 72 PHE A N 1
ATOM 534 C CA . PHE A 1 72 ? 5.720 0.673 -4.617 1.00 95.94 72 PHE A CA 1
ATOM 535 C C . PHE A 1 72 ? 6.727 -0.323 -4.034 1.00 95.94 72 PHE A C 1
ATOM 537 O O . PHE A 1 72 ? 6.495 -1.529 -4.061 1.00 95.94 72 PHE A O 1
ATOM 544 N N . TRP A 1 73 ? 7.812 0.172 -3.427 1.00 96.94 73 TRP A N 1
ATOM 545 C CA . TRP A 1 73 ? 8.810 -0.686 -2.787 1.00 96.94 73 TRP A CA 1
ATOM 546 C C . TRP A 1 73 ? 8.194 -1.562 -1.684 1.00 96.94 73 TRP A C 1
ATOM 548 O O . TRP A 1 73 ? 8.452 -2.764 -1.633 1.00 96.94 73 TRP A O 1
ATOM 558 N N . ALA A 1 74 ? 7.341 -0.985 -0.831 1.00 96.38 74 ALA A N 1
ATOM 559 C CA . ALA A 1 74 ? 6.658 -1.725 0.228 1.00 96.38 74 ALA A CA 1
ATOM 560 C C . ALA A 1 74 ? 5.660 -2.757 -0.324 1.00 96.38 74 ALA A C 1
ATOM 562 O O . ALA A 1 74 ? 5.602 -3.869 0.189 1.00 96.38 74 ALA A O 1
ATOM 563 N N . ILE A 1 75 ? 4.901 -2.427 -1.373 1.00 96.31 75 ILE A N 1
ATOM 564 C CA . ILE A 1 75 ? 3.962 -3.352 -2.036 1.00 96.31 75 ILE A CA 1
ATOM 565 C C . ILE A 1 75 ? 4.728 -4.530 -2.649 1.00 96.31 75 ILE A C 1
ATOM 567 O O . ILE A 1 75 ? 4.371 -5.689 -2.438 1.00 96.31 75 ILE A O 1
ATOM 571 N N . LYS A 1 76 ? 5.828 -4.244 -3.349 1.00 96.69 76 LYS A N 1
ATOM 572 C CA . LYS A 1 76 ? 6.664 -5.257 -3.995 1.00 96.69 76 LYS A CA 1
ATOM 573 C C . LYS A 1 76 ? 7.285 -6.225 -2.990 1.00 96.69 76 LYS A C 1
ATOM 575 O O . LYS A 1 76 ? 7.259 -7.436 -3.208 1.00 96.69 76 LYS A O 1
ATOM 580 N N . HIS A 1 77 ? 7.849 -5.701 -1.904 1.00 97.00 77 HIS A N 1
ATOM 581 C CA . HIS A 1 77 ? 8.670 -6.479 -0.972 1.00 97.00 77 HIS A CA 1
ATOM 582 C C . HIS A 1 77 ? 7.951 -6.911 0.312 1.00 97.00 77 HIS A C 1
ATOM 584 O O . HIS A 1 77 ? 8.482 -7.739 1.052 1.00 97.00 77 HIS A O 1
ATOM 590 N N . GLY A 1 78 ? 6.754 -6.389 0.570 1.00 96.94 78 GLY A N 1
ATOM 591 C CA . GLY A 1 78 ? 6.033 -6.593 1.819 1.00 96.94 78 GLY A CA 1
ATOM 592 C C . GLY A 1 78 ? 6.693 -5.891 3.006 1.00 96.94 78 GLY A C 1
ATOM 593 O O . GLY A 1 78 ? 7.722 -5.217 2.889 1.00 96.94 78 GLY A O 1
ATOM 594 N N . ILE A 1 79 ? 6.093 -6.061 4.185 1.00 96.50 79 ILE A N 1
ATOM 595 C CA . ILE A 1 79 ? 6.648 -5.554 5.444 1.00 96.50 79 ILE A CA 1
ATOM 596 C C . ILE A 1 79 ? 6.838 -6.731 6.392 1.00 96.50 79 ILE A C 1
ATOM 598 O O . ILE A 1 79 ? 5.879 -7.357 6.847 1.00 96.50 79 ILE A O 1
ATOM 602 N N . MET A 1 80 ? 8.102 -7.018 6.702 1.00 95.56 80 MET A N 1
ATOM 603 C CA . MET A 1 80 ? 8.482 -8.075 7.635 1.00 95.56 80 MET A CA 1
ATOM 604 C C . MET A 1 80 ? 7.821 -7.869 9.004 1.00 95.56 80 MET A C 1
ATOM 606 O O . MET A 1 80 ? 7.692 -6.739 9.470 1.00 95.56 80 MET A O 1
ATOM 610 N N . ALA A 1 81 ? 7.438 -8.975 9.651 1.00 95.75 81 ALA A N 1
ATOM 611 C CA . ALA A 1 81 ? 6.731 -8.979 10.935 1.00 95.75 81 ALA A CA 1
ATOM 612 C C . ALA A 1 81 ? 5.395 -8.205 10.905 1.00 95.75 81 ALA A C 1
ATOM 614 O O . ALA A 1 81 ? 5.008 -7.565 11.880 1.00 95.75 81 ALA A O 1
ATOM 615 N N . SER A 1 82 ? 4.684 -8.278 9.776 1.00 96.62 82 SER A N 1
ATOM 616 C CA . SER A 1 82 ? 3.326 -7.757 9.620 1.00 96.62 82 SER A CA 1
ATOM 617 C C . SER A 1 82 ? 2.467 -8.667 8.740 1.00 96.62 82 SER A C 1
ATOM 619 O O . SER A 1 82 ? 2.971 -9.617 8.144 1.00 96.62 82 SER A O 1
ATOM 621 N N . GLY A 1 83 ? 1.173 -8.352 8.631 1.00 94.81 83 GLY A N 1
ATOM 622 C CA . GLY A 1 83 ? 0.265 -9.009 7.688 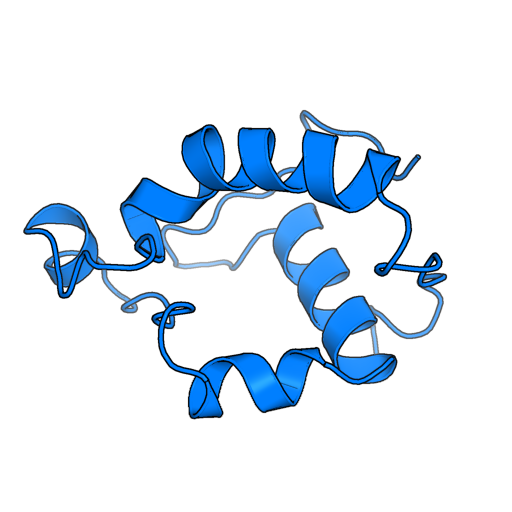1.00 94.81 83 GLY A CA 1
ATOM 623 C C . GLY A 1 83 ? 0.408 -8.546 6.232 1.00 94.81 83 GLY A C 1
ATOM 624 O O . GLY A 1 83 ? -0.389 -8.975 5.407 1.00 94.81 83 GLY A O 1
ATOM 625 N N . MET A 1 84 ? 1.360 -7.662 5.906 1.00 97.56 84 MET A N 1
ATOM 626 C CA . MET A 1 84 ? 1.548 -7.125 4.554 1.00 97.56 84 MET A CA 1
ATOM 627 C C . MET A 1 84 ? 2.446 -8.050 3.708 1.00 97.56 84 MET A C 1
ATOM 629 O O . MET A 1 84 ? 3.659 -8.094 3.953 1.00 97.56 84 MET A O 1
ATOM 633 N N . PRO A 1 85 ? 1.889 -8.782 2.722 1.00 96.19 85 PRO A N 1
ATOM 634 C CA . PRO A 1 85 ? 2.643 -9.730 1.906 1.00 96.19 85 PRO A CA 1
ATOM 635 C C . PRO A 1 85 ? 3.517 -9.027 0.857 1.00 96.19 85 PRO A C 1
ATOM 637 O O . PRO A 1 85 ? 3.317 -7.856 0.540 1.00 96.19 85 PRO A O 1
ATOM 640 N N . ALA A 1 86 ? 4.480 -9.767 0.303 1.00 97.00 86 ALA A N 1
ATOM 641 C CA . ALA A 1 86 ? 5.302 -9.327 -0.820 1.00 97.00 86 ALA A CA 1
ATOM 642 C C . ALA A 1 86 ? 4.621 -9.677 -2.149 1.00 97.00 86 ALA A C 1
ATOM 644 O O . ALA A 1 86 ? 4.554 -10.852 -2.520 1.00 97.00 86 ALA A O 1
ATOM 645 N N . TRP A 1 87 ? 4.131 -8.673 -2.876 1.00 95.88 87 TRP A N 1
ATOM 646 C CA . TRP A 1 87 ? 3.390 -8.896 -4.122 1.00 95.88 87 TRP A CA 1
ATOM 647 C C . TRP A 1 87 ? 4.275 -9.080 -5.355 1.00 95.88 87 TRP A C 1
ATOM 649 O O . TRP A 1 87 ? 3.805 -9.615 -6.355 1.00 95.88 87 TRP A O 1
ATOM 659 N N . GLY A 1 88 ? 5.566 -8.744 -5.276 1.00 93.94 88 GLY A N 1
ATOM 660 C CA . GLY A 1 88 ? 6.505 -8.884 -6.397 1.00 93.94 88 GLY A CA 1
ATOM 661 C C . GLY A 1 88 ? 6.791 -10.328 -6.827 1.00 93.94 88 GLY A C 1
ATOM 662 O O . GLY A 1 88 ? 7.523 -10.547 -7.784 1.00 93.94 88 GLY A O 1
ATOM 663 N N . ALA A 1 89 ? 6.262 -11.323 -6.108 1.00 90.06 89 ALA A N 1
ATOM 664 C CA . ALA A 1 89 ? 6.311 -12.725 -6.519 1.00 90.06 89 ALA A CA 1
ATOM 665 C C . ALA A 1 89 ? 5.147 -13.118 -7.449 1.00 90.06 89 ALA A C 1
ATOM 667 O O . ALA A 1 89 ? 5.266 -14.101 -8.177 1.00 90.06 89 ALA A O 1
ATOM 668 N N . SER A 1 90 ? 4.027 -12.390 -7.405 1.00 90.44 90 SER A N 1
ATOM 669 C CA . SER A 1 90 ? 2.828 -12.660 -8.211 1.00 90.44 90 SER A CA 1
ATOM 670 C C . SER A 1 90 ? 2.511 -11.574 -9.238 1.00 90.44 90 SER A C 1
ATOM 672 O O . SER A 1 90 ? 1.697 -11.821 -10.121 1.00 90.44 90 SER A O 1
ATOM 674 N N . HIS A 1 91 ? 3.152 -10.410 -9.137 1.00 90.94 91 HIS A N 1
ATOM 675 C CA . HIS A 1 91 ? 2.977 -9.271 -10.032 1.00 90.94 91 HIS A CA 1
ATOM 676 C C . HIS A 1 91 ? 4.343 -8.828 -10.546 1.00 90.94 91 HIS A C 1
ATOM 678 O O . HIS A 1 91 ? 5.329 -8.861 -9.803 1.00 90.94 91 HIS A O 1
ATOM 684 N N . ASP A 1 92 ? 4.395 -8.437 -11.814 1.00 89.25 92 ASP A N 1
ATOM 685 C CA . ASP A 1 92 ? 5.566 -7.784 -12.383 1.00 89.25 92 ASP A CA 1
ATOM 686 C C . ASP A 1 92 ? 5.533 -6.264 -12.130 1.00 89.25 92 ASP A C 1
ATOM 688 O O . ASP A 1 92 ? 4.596 -5.728 -11.539 1.00 89.25 92 ASP A O 1
ATOM 692 N N . ASP A 1 93 ? 6.625 -5.585 -12.488 1.00 88.00 93 ASP A N 1
ATOM 693 C CA . ASP A 1 93 ? 6.779 -4.138 -12.289 1.00 88.00 93 ASP A CA 1
ATOM 694 C C . ASP A 1 93 ? 6.158 -3.306 -13.438 1.00 88.00 93 ASP A C 1
ATOM 696 O O . ASP A 1 93 ? 6.309 -2.080 -13.422 1.00 88.00 93 ASP A O 1
ATOM 700 N N . ALA A 1 94 ? 5.580 -3.945 -14.465 1.00 74.25 94 ALA A N 1
ATOM 701 C CA . ALA A 1 94 ? 5.250 -3.319 -15.749 1.00 74.25 94 ALA A CA 1
ATOM 702 C C . ALA A 1 94 ? 3.826 -2.743 -15.824 1.00 74.25 94 ALA A C 1
ATOM 704 O O . ALA A 1 94 ? 2.908 -3.242 -15.139 1.00 74.25 94 ALA A O 1
#

pLDDT: mean 93.63, std 3.57, range [74.25, 97.56]

Sequence (94 aa):
NASKDIVVPDLEKVELIGSGGADYKDMCAGCHLSPGVAQTDFSEGLYPKPPNFTKADIVKRYQTEDGAKQSFWAIKHGIMASGMPAWGASHDDA

Foldseek 3Di:
DVLPPDDDDDCPDPVNCVVVVVCCVVPPCQQQNDAPDPDDPSQVPWVVRDHNPNDPVSCVCLPDPVNVSVVVVCQQPPDPPGPTDHCVVPDPSD